Protein AF-A0A7S4MUX4-F1 (afdb_monomer_lite)

Secondary structure (DSSP, 8-state):
---HHHHHSTTTHHHHHHHHHHHHTTSTT--PPPGGGHHHHHHHHHSHHHHHHHHHHHHHHHTTSSS--S--------------S-S-S-S---HHHHS---------HHHHHHHHHHHHHHHHHTTT-HHHHHHHHHHHHHHHHHHHHHHHHHHHHTTS---

Foldseek 3Di:
DDDPVLCLDLVRVLVSQLVVLVVVVVDPPDDGDPSVCSNVVSCCPNVVVVVVVVVVVVVVVVVPPPDDDDDDDDDDDDDDDDDDDPDPPPPPPPVPVVDDPPPPDPDDLVRLVVLLVVLVVVCVVPVVPPVSNVVSVVVNVVSVVVNVVVVVVVVVVVPPPDD

Structure (mmCIF, N/CA/C/O backbone):
data_AF-A0A7S4MUX4-F1
#
_entry.id   AF-A0A7S4MUX4-F1
#
loop_
_atom_site.group_PDB
_atom_site.id
_atom_site.type_symbol
_atom_site.label_atom_id
_atom_site.label_alt_id
_atom_site.label_comp_id
_atom_site.label_asym_id
_atom_site.label_entity_id
_atom_site.label_seq_id
_atom_site.pdbx_PDB_ins_code
_atom_site.Cartn_x
_atom_site.Cartn_y
_atom_site.Cartn_z
_atom_site.occupancy
_atom_site.B_iso_or_equiv
_atom_site.auth_seq_id
_atom_site.auth_comp_id
_atom_site.auth_asym_id
_atom_site.auth_atom_id
_atom_site.pdbx_PDB_model_num
ATOM 1 N N . VAL A 1 1 ? -21.255 -6.622 5.495 1.00 69.56 1 VAL A N 1
ATOM 2 C CA . VAL A 1 1 ? -19.908 -6.172 5.917 1.00 69.56 1 VAL A CA 1
ATOM 3 C C . VAL A 1 1 ? -18.898 -6.988 5.139 1.00 69.56 1 VAL A C 1
ATOM 5 O O . VAL A 1 1 ? -19.056 -8.202 5.098 1.00 69.56 1 VAL A O 1
ATOM 8 N N . LEU A 1 2 ? -17.947 -6.337 4.470 1.00 79.12 2 LEU A N 1
ATOM 9 C CA . LEU A 1 2 ? -16.909 -6.998 3.681 1.00 79.12 2 LEU A CA 1
ATOM 10 C C . LEU A 1 2 ? -15.605 -6.916 4.471 1.00 79.12 2 LEU A C 1
ATOM 12 O O . LEU A 1 2 ? -15.182 -5.817 4.819 1.00 79.12 2 LEU A O 1
ATOM 16 N N . SER A 1 3 ? -15.032 -8.066 4.818 1.00 86.94 3 SER A N 1
ATOM 17 C CA . SER A 1 3 ? -13.772 -8.125 5.558 1.00 86.94 3 SER A CA 1
ATOM 18 C C . SER A 1 3 ? -12.619 -8.338 4.582 1.00 86.94 3 SER A C 1
ATOM 20 O O . SER A 1 3 ? -12.780 -8.992 3.546 1.00 86.94 3 SER A O 1
ATOM 22 N N . TYR A 1 4 ? -11.459 -7.770 4.899 1.00 85.06 4 TYR A N 1
ATOM 23 C CA . TYR A 1 4 ? -10.263 -7.906 4.071 1.00 85.06 4 TYR A CA 1
ATOM 24 C C . TYR A 1 4 ? -9.839 -9.378 3.951 1.00 85.06 4 TYR A C 1
ATOM 26 O O . TYR A 1 4 ? -9.508 -9.865 2.875 1.00 85.06 4 TYR A O 1
ATOM 34 N N . GLU A 1 5 ? -9.961 -10.116 5.045 1.00 88.12 5 GLU A N 1
ATOM 35 C CA . GLU A 1 5 ? -9.635 -11.533 5.173 1.00 88.12 5 GLU A CA 1
ATOM 36 C C . GLU A 1 5 ? -10.519 -12.391 4.266 1.00 88.12 5 GLU A C 1
ATOM 38 O O . GLU A 1 5 ? -10.028 -13.300 3.602 1.00 88.12 5 GLU A O 1
ATOM 43 N N . HIS A 1 6 ? -11.817 -12.080 4.181 1.00 88.38 6 HIS A N 1
ATOM 44 C CA . HIS A 1 6 ? -12.723 -12.764 3.261 1.00 88.38 6 HIS A CA 1
ATOM 45 C C . HIS A 1 6 ? -12.419 -12.454 1.795 1.00 88.38 6 HIS A C 1
ATOM 47 O O . HIS A 1 6 ? -12.633 -13.318 0.947 1.00 88.38 6 HIS A O 1
ATOM 53 N N . LEU A 1 7 ? -11.904 -11.259 1.490 1.00 88.31 7 LEU A N 1
ATOM 54 C CA . LEU A 1 7 ? -11.501 -10.897 0.132 1.00 88.31 7 LEU A CA 1
ATOM 55 C C . LEU A 1 7 ? -10.196 -11.587 -0.291 1.00 88.31 7 LEU A C 1
ATOM 57 O O . LEU A 1 7 ? -10.002 -11.812 -1.481 1.00 88.31 7 LEU A O 1
ATOM 61 N N . LEU A 1 8 ? -9.322 -11.936 0.658 1.00 86.31 8 LEU A N 1
ATOM 62 C CA . LEU A 1 8 ? -8.084 -12.682 0.405 1.00 86.31 8 LEU A CA 1
ATOM 63 C C . LEU A 1 8 ? -8.267 -14.209 0.357 1.00 86.31 8 LEU A C 1
ATOM 65 O O . LEU A 1 8 ? -7.369 -14.916 -0.096 1.00 86.31 8 LEU A O 1
ATOM 69 N N . ASP A 1 9 ? -9.392 -14.729 0.843 1.00 88.94 9 ASP A N 1
ATOM 70 C CA . ASP A 1 9 ? -9.680 -16.165 0.888 1.00 88.94 9 ASP A CA 1
ATOM 71 C C . ASP A 1 9 ? -9.928 -16.725 -0.527 1.00 88.94 9 ASP A C 1
ATOM 73 O O . ASP A 1 9 ? -10.748 -16.205 -1.277 1.00 88.94 9 ASP A O 1
ATOM 77 N N . ASP A 1 10 ? -9.256 -17.820 -0.895 1.00 86.94 10 ASP A N 1
ATOM 78 C CA . ASP A 1 10 ? -9.333 -18.397 -2.249 1.00 86.94 10 ASP A CA 1
ATOM 79 C C . ASP A 1 10 ? -10.740 -18.894 -2.639 1.00 86.94 10 ASP A C 1
ATOM 81 O O . ASP A 1 10 ? -11.058 -18.988 -3.825 1.00 86.94 10 ASP A O 1
ATOM 85 N N . LYS A 1 11 ? -11.591 -19.230 -1.661 1.00 87.38 11 LYS A N 1
ATOM 86 C CA . LYS A 1 11 ? -12.953 -19.730 -1.899 1.00 87.38 11 LYS A CA 1
ATOM 87 C C . LYS A 1 11 ? -13.987 -18.613 -1.811 1.00 87.38 11 LYS A C 1
ATOM 89 O O . LYS A 1 11 ? -14.947 -18.600 -2.578 1.00 87.38 11 LYS A O 1
ATOM 94 N N . ARG A 1 12 ? -13.815 -17.696 -0.857 1.00 90.88 12 ARG A N 1
ATOM 95 C CA . ARG A 1 12 ? -14.771 -16.620 -0.555 1.00 90.88 12 ARG A CA 1
ATOM 96 C C . ARG A 1 12 ? -14.470 -15.332 -1.311 1.00 90.88 12 ARG A C 1
ATOM 98 O O . ARG A 1 12 ? -15.408 -14.634 -1.683 1.00 90.88 12 ARG A O 1
ATOM 105 N N . GLY A 1 13 ? -13.209 -15.057 -1.620 1.00 90.75 13 GLY A N 1
ATOM 106 C CA . GLY A 1 13 ? -12.751 -13.841 -2.287 1.00 90.75 13 GLY A CA 1
ATOM 107 C C . GLY A 1 13 ? -13.461 -13.556 -3.610 1.00 90.75 13 GLY A C 1
ATOM 108 O O . GLY A 1 13 ? -14.036 -12.474 -3.743 1.00 90.75 13 GLY A O 1
ATOM 109 N N . PRO A 1 14 ? -13.546 -14.518 -4.550 1.00 92.56 14 PRO A N 1
ATOM 110 C CA . PRO A 1 14 ? -14.300 -14.335 -5.791 1.00 92.56 14 PRO A CA 1
ATOM 111 C C . PRO A 1 14 ? -15.783 -14.011 -5.564 1.00 92.56 14 PRO A C 1
ATOM 113 O O . PRO A 1 14 ? -16.368 -13.209 -6.292 1.00 92.56 14 PRO A O 1
ATOM 116 N N . VAL A 1 15 ? -16.393 -14.615 -4.540 1.00 92.06 15 VAL A N 1
ATOM 117 C CA . VAL A 1 15 ? -17.808 -14.416 -4.200 1.00 92.06 15 VAL A CA 1
ATOM 118 C C . VAL A 1 15 ? -18.030 -13.024 -3.611 1.00 92.06 15 VAL A C 1
ATOM 120 O O . VAL A 1 15 ? -18.959 -12.324 -4.017 1.00 92.06 15 VAL A O 1
ATOM 123 N N . GLU A 1 16 ? -17.167 -12.589 -2.693 1.00 92.25 16 GLU A N 1
ATOM 124 C CA . GLU A 1 16 ? -17.230 -11.245 -2.114 1.00 92.25 16 GLU A CA 1
ATOM 125 C C . GLU A 1 16 ? -16.932 -10.165 -3.164 1.00 92.25 16 GLU A C 1
ATOM 127 O O . GLU A 1 16 ? -17.641 -9.161 -3.231 1.00 92.25 16 GLU A O 1
ATOM 132 N N . ALA A 1 17 ? -15.968 -10.394 -4.060 1.00 91.38 17 ALA A N 1
ATOM 133 C CA . ALA A 1 17 ? -15.699 -9.508 -5.192 1.00 91.38 17 ALA A CA 1
ATOM 134 C C . ALA A 1 17 ? -16.912 -9.387 -6.128 1.00 91.38 17 ALA A C 1
ATOM 136 O O . ALA A 1 17 ? -17.227 -8.290 -6.593 1.00 91.38 17 ALA A O 1
ATOM 137 N N . GLY A 1 18 ? -17.643 -10.485 -6.353 1.00 90.81 18 GLY A N 1
ATOM 138 C CA . GLY A 1 18 ? -18.895 -10.480 -7.116 1.00 90.81 18 GLY A CA 1
ATOM 139 C C . GLY A 1 18 ? -19.974 -9.620 -6.463 1.00 90.81 18 GLY A C 1
ATOM 140 O O . GLY A 1 18 ? -20.646 -8.842 -7.139 1.00 90.81 18 GLY A O 1
ATOM 141 N N . ARG A 1 19 ? -20.104 -9.684 -5.134 1.00 90.00 19 ARG A N 1
ATOM 142 C CA . ARG A 1 19 ? -21.038 -8.826 -4.386 1.00 90.00 19 ARG A CA 1
ATOM 143 C C . ARG A 1 19 ? -20.679 -7.347 -4.506 1.00 90.00 19 ARG A C 1
ATOM 145 O O . ARG A 1 19 ? -21.582 -6.528 -4.656 1.00 90.00 19 ARG A O 1
ATOM 152 N N . VAL A 1 20 ? -19.387 -7.010 -4.482 1.00 89.44 20 VAL A N 1
ATOM 153 C CA . VAL A 1 20 ? -18.911 -5.632 -4.699 1.00 89.44 20 VAL A CA 1
ATOM 154 C C . VAL A 1 20 ? -19.219 -5.171 -6.116 1.00 89.44 20 VAL A C 1
ATOM 156 O O . VAL A 1 20 ? -19.796 -4.102 -6.284 1.00 89.44 20 VAL A O 1
ATOM 159 N N . ALA A 1 21 ? -18.906 -5.980 -7.130 1.00 89.12 21 ALA A N 1
ATOM 160 C CA . ALA A 1 21 ? -19.201 -5.653 -8.523 1.00 89.12 21 ALA A CA 1
ATOM 161 C C . ALA A 1 21 ? -20.706 -5.417 -8.741 1.00 89.12 21 ALA A C 1
ATOM 163 O O . ALA A 1 21 ? -21.098 -4.406 -9.321 1.00 89.12 21 ALA A O 1
ATOM 164 N N . ALA A 1 22 ? -21.557 -6.291 -8.197 1.00 88.06 22 ALA A N 1
ATOM 165 C CA . ALA A 1 22 ? -23.011 -6.161 -8.275 1.00 88.06 22 ALA A CA 1
ATOM 166 C C . ALA A 1 22 ? -23.560 -4.959 -7.489 1.00 88.06 22 ALA A C 1
ATOM 168 O O . ALA A 1 22 ? -24.599 -4.410 -7.855 1.00 88.06 22 ALA A O 1
ATOM 169 N N . PHE A 1 23 ? -22.898 -4.555 -6.403 1.00 89.56 23 PHE A N 1
ATOM 170 C CA . PHE A 1 23 ? -23.234 -3.335 -5.674 1.00 89.56 23 PHE A CA 1
ATOM 171 C C . PHE A 1 23 ? -22.869 -2.089 -6.490 1.00 89.56 23 PHE A C 1
ATOM 173 O O . PHE A 1 23 ? -23.711 -1.212 -6.667 1.00 89.56 23 PHE A O 1
ATOM 180 N N . LEU A 1 24 ? -21.654 -2.042 -7.042 1.00 87.50 24 LEU A N 1
ATOM 181 C CA . LEU A 1 24 ? -21.169 -0.929 -7.862 1.00 87.50 24 LEU A CA 1
ATOM 182 C C . LEU A 1 24 ? -21.984 -0.751 -9.146 1.00 87.50 24 LEU A C 1
ATOM 184 O O . LEU A 1 24 ? -22.247 0.379 -9.536 1.00 87.50 24 LEU A O 1
ATOM 188 N N . ALA A 1 25 ? -22.467 -1.846 -9.739 1.00 87.06 25 ALA A N 1
ATOM 189 C CA . ALA A 1 25 ? -23.343 -1.825 -10.911 1.00 87.06 25 ALA A CA 1
ATOM 190 C C . ALA A 1 25 ? -24.660 -1.057 -10.695 1.00 87.06 25 ALA A C 1
ATOM 192 O O . ALA A 1 25 ? -25.304 -0.649 -11.657 1.00 87.06 25 ALA A O 1
ATOM 193 N N . ARG A 1 26 ? -25.090 -0.885 -9.439 1.00 87.38 26 ARG A N 1
ATOM 194 C CA . ARG A 1 26 ? -26.305 -0.130 -9.097 1.00 87.38 26 ARG A CA 1
ATOM 195 C C . ARG A 1 26 ? -26.060 1.377 -9.055 1.00 87.38 26 ARG A C 1
ATOM 197 O O . ARG A 1 26 ? -27.022 2.139 -9.072 1.00 87.38 26 ARG A O 1
ATOM 204 N N . GLY A 1 27 ? -24.801 1.804 -8.958 1.00 85.19 27 GLY A N 1
ATOM 205 C CA . GLY A 1 27 ? -24.411 3.207 -9.006 1.00 85.19 27 GLY A CA 1
ATOM 206 C C . GLY A 1 27 ? -24.256 3.679 -10.450 1.00 85.19 27 GLY A C 1
ATOM 207 O O . GLY A 1 27 ? -23.607 3.022 -11.259 1.00 85.19 27 GLY A O 1
ATOM 208 N N . GLY A 1 28 ? -24.834 4.833 -10.784 1.00 81.31 28 GLY A N 1
ATOM 209 C CA . GLY A 1 28 ? -24.606 5.458 -12.086 1.00 81.31 28 GLY A CA 1
ATOM 210 C C . GLY A 1 28 ? -23.135 5.847 -12.264 1.00 81.31 28 GLY A C 1
ATOM 211 O O . GLY A 1 28 ? -22.527 6.397 -11.348 1.00 81.31 28 GLY A O 1
ATOM 212 N N . GLY A 1 29 ? -22.572 5.576 -13.444 1.00 84.31 29 GLY A N 1
ATOM 213 C CA . GLY A 1 29 ? -21.206 5.977 -13.806 1.00 84.31 29 GLY A CA 1
ATOM 214 C C . GLY A 1 29 ? -20.118 4.917 -13.604 1.00 84.31 29 GLY A C 1
ATOM 215 O O . GLY A 1 29 ? -18.955 5.210 -13.865 1.00 84.31 29 GLY A O 1
ATOM 216 N N . VAL A 1 30 ? -20.465 3.694 -13.186 1.00 82.12 30 VAL A N 1
ATOM 217 C CA . VAL A 1 30 ? -19.519 2.568 -13.128 1.00 82.12 30 VAL A CA 1
ATOM 218 C C . VAL A 1 30 ? -19.916 1.508 -14.149 1.00 82.12 30 VAL A C 1
ATOM 220 O O . VAL A 1 30 ? -20.998 0.929 -14.069 1.00 82.12 30 VAL A O 1
ATOM 223 N N . GLU A 1 31 ? -19.030 1.229 -15.104 1.00 83.12 31 GLU A N 1
ATOM 224 C CA . GLU A 1 31 ? -19.204 0.110 -16.029 1.00 83.12 31 GLU A CA 1
ATOM 225 C C . GLU A 1 31 ? -18.898 -1.200 -15.292 1.00 83.12 31 GLU A C 1
ATOM 227 O O . GLU A 1 31 ? -17.760 -1.484 -14.906 1.00 83.12 31 GLU A O 1
ATOM 232 N N . ALA A 1 32 ? -19.943 -1.979 -15.019 1.00 81.44 32 ALA A N 1
ATOM 233 C CA . ALA A 1 32 ? -19.819 -3.196 -14.236 1.00 81.44 32 ALA A CA 1
ATOM 234 C C . ALA A 1 32 ? -19.205 -4.335 -15.057 1.00 81.44 32 ALA A C 1
ATOM 236 O O . ALA A 1 32 ? -19.639 -4.645 -16.166 1.00 81.44 32 ALA A O 1
ATOM 237 N N . VAL A 1 33 ? -18.224 -5.019 -14.467 1.00 84.06 33 VAL A N 1
ATOM 238 C CA . VAL A 1 33 ? -17.658 -6.242 -15.041 1.00 84.06 33 VAL A CA 1
ATOM 239 C C . VAL A 1 33 ? -18.708 -7.362 -14.973 1.00 84.06 33 VAL A C 1
ATOM 241 O O . VAL A 1 33 ? -19.312 -7.549 -13.914 1.00 84.06 33 VAL A O 1
ATOM 244 N N . PRO A 1 34 ? -18.911 -8.155 -16.046 1.00 86.44 34 PRO A N 1
ATOM 245 C CA . PRO A 1 34 ? -19.796 -9.316 -16.003 1.00 86.44 34 PRO A CA 1
ATOM 246 C C . PRO A 1 34 ? -19.406 -10.269 -14.869 1.00 86.44 34 PRO A C 1
ATOM 248 O O . PRO A 1 34 ? -18.226 -10.597 -14.725 1.00 86.44 34 PRO A O 1
ATOM 251 N N . ASN A 1 35 ? -20.387 -10.758 -14.102 1.00 83.12 35 ASN A N 1
ATOM 252 C CA . ASN A 1 35 ? -20.147 -11.610 -12.926 1.00 83.12 35 ASN A CA 1
ATOM 253 C C . ASN A 1 35 ? -19.266 -12.835 -13.229 1.00 83.12 35 ASN A C 1
ATOM 255 O O . ASN A 1 35 ? -18.443 -13.223 -12.407 1.00 83.12 35 ASN A O 1
ATOM 259 N N . GLU A 1 36 ? -19.374 -13.396 -14.431 1.00 88.62 36 GLU A N 1
ATOM 260 C CA . GLU A 1 36 ? -18.566 -14.527 -14.907 1.00 88.62 36 GLU A CA 1
ATOM 261 C C . GLU A 1 36 ? -17.062 -14.218 -14.971 1.00 88.62 36 GLU A C 1
ATOM 263 O 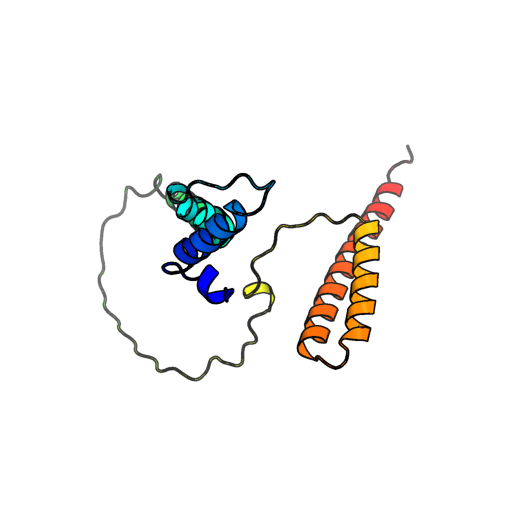O . GLU A 1 36 ? -16.225 -15.104 -14.808 1.00 88.62 36 GLU A O 1
ATOM 268 N N . ARG A 1 37 ? -16.699 -12.950 -15.197 1.00 89.50 37 ARG A N 1
ATOM 269 C CA . ARG A 1 37 ? -15.305 -12.497 -15.295 1.00 89.50 37 ARG A CA 1
ATOM 270 C C . ARG A 1 37 ? -14.731 -12.058 -13.952 1.00 89.50 37 ARG A C 1
ATOM 272 O O . ARG A 1 37 ? -13.510 -11.952 -13.833 1.00 89.50 37 ARG A O 1
ATOM 279 N N . VAL A 1 38 ? -15.574 -11.836 -12.944 1.00 90.06 38 VAL A N 1
ATOM 280 C CA . VAL A 1 38 ? -15.149 -11.355 -11.623 1.00 90.06 38 VAL A CA 1
ATOM 281 C C . VAL A 1 38 ? -14.113 -12.272 -10.960 1.00 90.06 38 VAL A C 1
ATOM 283 O O . VAL A 1 38 ? -13.112 -11.733 -10.492 1.00 90.06 38 VAL A O 1
ATOM 286 N N . PRO A 1 39 ? -14.233 -13.618 -10.977 1.00 89.12 39 PRO A N 1
ATOM 287 C CA . PRO A 1 39 ? -13.208 -14.489 -10.397 1.00 89.12 39 PRO A CA 1
ATOM 288 C C . PRO A 1 39 ? -11.824 -14.309 -11.034 1.00 89.12 39 PRO A C 1
ATOM 290 O O . PRO A 1 39 ? -10.815 -14.287 -10.336 1.00 89.12 39 PRO A O 1
ATOM 293 N N . CYS A 1 40 ? -11.775 -14.130 -12.356 1.00 87.25 40 CYS A N 1
ATOM 294 C CA . CYS A 1 40 ? -10.528 -13.934 -13.097 1.00 87.25 40 CYS A CA 1
ATOM 295 C C . CYS A 1 40 ? -9.888 -12.574 -12.785 1.00 87.25 40 CYS A C 1
ATOM 297 O O . CYS A 1 40 ? -8.678 -12.479 -12.578 1.00 87.25 40 CYS A O 1
ATOM 299 N N . VAL A 1 41 ? -10.698 -11.514 -12.726 1.00 88.12 41 VAL A N 1
ATOM 300 C CA . VAL A 1 41 ? -10.217 -10.173 -12.367 1.00 88.12 41 VAL A CA 1
ATOM 301 C C . VAL A 1 41 ? -9.742 -10.144 -10.915 1.00 88.12 41 VAL A C 1
ATOM 303 O O . VAL A 1 41 ? -8.672 -9.606 -10.638 1.00 88.12 41 VAL A O 1
ATOM 306 N N . TRP A 1 42 ? -10.490 -10.767 -10.003 1.00 91.94 42 TRP A N 1
ATOM 307 C CA . TRP A 1 42 ? -10.102 -10.906 -8.602 1.00 91.94 42 TRP A CA 1
ATOM 308 C C . TRP A 1 42 ? -8.750 -11.612 -8.462 1.00 91.94 42 TRP A C 1
ATOM 310 O O . TRP A 1 42 ? -7.860 -11.069 -7.812 1.00 91.94 42 TRP A O 1
ATOM 320 N N . ASP A 1 43 ? -8.552 -12.756 -9.126 1.00 87.44 43 ASP A N 1
ATOM 321 C CA . ASP A 1 43 ? -7.290 -13.509 -9.058 1.00 87.44 43 ASP A CA 1
ATOM 322 C C . ASP A 1 43 ? -6.114 -12.651 -9.553 1.00 87.44 43 ASP A C 1
ATOM 324 O O . ASP A 1 43 ? -5.096 -12.531 -8.875 1.00 87.44 43 ASP A O 1
ATOM 328 N N . LYS A 1 44 ? -6.282 -11.931 -10.668 1.00 86.19 44 LYS A N 1
ATOM 329 C CA . LYS A 1 44 ? -5.232 -11.048 -11.197 1.00 86.19 44 LYS A CA 1
ATOM 330 C C . LYS A 1 44 ? -4.894 -9.869 -10.293 1.00 86.19 44 LYS A C 1
ATOM 332 O O . LYS A 1 44 ? -3.724 -9.515 -10.185 1.00 86.19 44 LYS A O 1
ATOM 337 N N . VAL A 1 45 ? -5.894 -9.222 -9.699 1.00 84.69 45 VAL A N 1
ATOM 338 C CA . VAL A 1 45 ? -5.700 -7.979 -8.933 1.00 84.69 45 VAL A CA 1
ATOM 339 C C . VAL A 1 45 ? -5.268 -8.286 -7.504 1.00 84.69 45 VAL A C 1
ATOM 341 O O . VAL A 1 45 ? -4.290 -7.725 -7.016 1.00 84.69 45 VAL A O 1
ATOM 344 N N . VAL A 1 46 ? -5.963 -9.208 -6.842 1.00 85.00 46 VAL A N 1
ATOM 345 C CA . VAL A 1 46 ? -5.728 -9.543 -5.434 1.00 85.00 46 VAL A CA 1
ATOM 346 C C . VAL A 1 46 ? -4.531 -10.481 -5.286 1.00 85.00 46 VAL A C 1
ATOM 348 O O . VAL A 1 46 ? -3.768 -10.366 -4.328 1.00 85.00 46 VAL A O 1
ATOM 351 N N . ARG A 1 47 ? -4.296 -11.376 -6.256 1.00 79.31 47 ARG A N 1
ATOM 352 C CA . ARG A 1 47 ? -3.202 -12.364 -6.207 1.00 79.31 47 ARG A CA 1
ATOM 353 C C . ARG A 1 47 ? -2.070 -12.067 -7.183 1.00 79.31 47 ARG A C 1
ATOM 355 O O . ARG A 1 47 ? -1.219 -12.931 -7.406 1.00 79.31 47 ARG A O 1
ATOM 362 N N . TYR A 1 48 ? -1.962 -10.824 -7.658 1.00 75.19 48 TYR A N 1
ATOM 363 C CA . TYR A 1 48 ? -0.888 -10.360 -8.544 1.00 75.19 48 TYR A CA 1
ATOM 364 C C . TYR A 1 48 ? 0.514 -10.807 -8.082 1.00 75.19 48 TYR A C 1
ATOM 366 O O . TYR A 1 48 ? 1.304 -11.353 -8.855 1.00 75.19 48 TYR A O 1
ATOM 374 N N . GLY A 1 49 ? 0.812 -10.660 -6.784 1.00 66.44 49 GLY A N 1
ATOM 375 C CA . GLY A 1 49 ? 2.098 -11.063 -6.202 1.00 66.44 49 GLY A CA 1
ATOM 376 C C . GLY A 1 49 ? 2.311 -12.582 -6.109 1.00 66.44 49 GLY A C 1
ATOM 377 O O . GLY A 1 49 ? 3.447 -13.058 -6.127 1.00 66.44 49 GLY A O 1
ATOM 378 N N . ALA A 1 50 ? 1.245 -13.381 -6.021 1.00 66.44 50 ALA A N 1
ATOM 379 C CA . ALA A 1 50 ? 1.341 -14.840 -6.083 1.00 66.44 50 ALA A CA 1
ATOM 380 C C . ALA A 1 50 ? 1.534 -15.321 -7.530 1.00 66.44 50 ALA A C 1
ATOM 382 O O . ALA A 1 50 ? 2.338 -16.223 -7.774 1.00 66.44 50 ALA A O 1
ATOM 383 N N . GLU A 1 51 ? 0.868 -14.684 -8.495 1.00 65.75 51 GLU A N 1
ATOM 384 C CA . GLU A 1 51 ? 1.026 -14.995 -9.915 1.00 65.75 51 GLU A CA 1
ATOM 385 C C . GLU A 1 51 ? 2.433 -14.641 -10.418 1.00 65.75 51 GLU A C 1
ATOM 387 O O . GLU A 1 51 ? 3.065 -15.457 -11.089 1.00 65.75 51 GLU A O 1
ATOM 392 N N . GLN A 1 52 ? 2.990 -13.491 -10.019 1.00 65.31 52 GLN A N 1
ATOM 393 C CA . GLN A 1 52 ? 4.385 -13.152 -10.320 1.00 65.31 52 GLN A CA 1
ATOM 394 C C . GLN A 1 52 ? 5.372 -14.189 -9.770 1.00 65.31 52 GLN A C 1
ATOM 396 O O . GLN A 1 52 ? 6.298 -14.587 -10.479 1.00 65.31 52 GLN A O 1
ATOM 401 N N . ARG A 1 53 ? 5.161 -14.679 -8.541 1.00 67.94 53 ARG A N 1
ATOM 402 C CA . ARG A 1 53 ? 5.992 -15.741 -7.951 1.00 67.94 53 ARG A CA 1
ATOM 403 C C . ARG A 1 53 ? 5.886 -17.052 -8.729 1.00 67.94 53 ARG A C 1
ATOM 405 O O . ARG A 1 53 ? 6.911 -17.655 -9.029 1.00 67.94 53 ARG A O 1
ATOM 412 N N . ARG A 1 54 ? 4.675 -17.459 -9.129 1.00 70.62 54 ARG A N 1
ATOM 413 C CA . ARG A 1 54 ? 4.463 -18.648 -9.976 1.00 70.62 54 ARG A CA 1
ATOM 414 C C . ARG A 1 54 ? 5.114 -18.502 -11.349 1.00 70.62 54 ARG A C 1
ATOM 416 O O . ARG A 1 54 ? 5.737 -19.446 -11.816 1.00 70.62 54 ARG A O 1
ATOM 423 N N . ARG A 1 55 ? 5.018 -17.327 -11.979 1.00 71.44 55 ARG A N 1
ATOM 424 C CA . ARG A 1 55 ? 5.665 -17.048 -13.271 1.00 71.44 55 ARG A CA 1
ATOM 425 C C . ARG A 1 55 ? 7.187 -17.097 -13.162 1.00 71.44 55 ARG A C 1
ATOM 427 O O . ARG A 1 55 ? 7.816 -17.736 -13.997 1.00 71.44 55 ARG A O 1
ATOM 434 N N . ARG A 1 56 ? 7.777 -16.502 -12.119 1.00 69.44 56 ARG A N 1
ATOM 435 C CA . ARG A 1 56 ? 9.228 -16.582 -11.865 1.00 69.44 56 ARG A CA 1
ATOM 436 C C . ARG A 1 56 ? 9.683 -18.029 -11.629 1.00 69.44 56 ARG A C 1
ATOM 438 O O . ARG A 1 56 ? 10.606 -18.476 -12.299 1.00 69.44 56 ARG A O 1
ATOM 445 N N . ALA A 1 57 ? 8.967 -18.792 -10.800 1.00 69.69 57 ALA A N 1
ATOM 446 C CA . ALA A 1 57 ? 9.254 -20.213 -10.574 1.00 69.69 57 ALA A CA 1
ATOM 447 C C . ALA A 1 57 ? 9.079 -21.081 -11.844 1.00 69.69 57 ALA A C 1
ATOM 449 O O . ALA A 1 57 ? 9.821 -22.037 -12.074 1.00 69.69 57 ALA A O 1
ATOM 450 N N . ALA A 1 58 ? 8.119 -20.747 -12.712 1.00 69.00 58 ALA A N 1
ATOM 451 C CA . ALA A 1 58 ? 7.906 -21.433 -13.989 1.00 69.00 58 ALA A CA 1
ATOM 452 C C . ALA A 1 58 ? 9.009 -21.134 -15.025 1.00 69.00 58 ALA A C 1
ATOM 454 O O . ALA A 1 58 ? 9.327 -21.988 -15.852 1.00 69.00 58 ALA A O 1
ATOM 455 N N . ILE A 1 59 ? 9.606 -19.939 -14.987 1.00 68.75 59 ILE A N 1
ATOM 456 C CA . ILE A 1 59 ? 10.760 -19.575 -15.825 1.00 68.75 59 ILE A CA 1
ATOM 457 C C . ILE A 1 59 ? 12.013 -20.314 -15.335 1.00 68.75 59 ILE A C 1
ATOM 459 O O . ILE A 1 59 ? 12.729 -20.913 -16.135 1.00 68.75 59 ILE A O 1
ATOM 463 N N . GLU A 1 60 ? 12.224 -20.363 -14.020 1.00 64.44 60 GLU A N 1
ATOM 464 C CA . GLU A 1 60 ? 13.357 -21.056 -13.397 1.00 64.44 60 GLU A CA 1
ATOM 465 C C . GLU A 1 60 ? 13.336 -22.577 -13.645 1.00 64.44 60 GLU A C 1
ATOM 467 O O . GLU A 1 60 ? 14.370 -23.201 -13.875 1.00 64.44 60 GLU A O 1
ATOM 472 N N . THR A 1 61 ? 12.148 -23.185 -13.697 1.00 58.56 61 THR A N 1
ATOM 473 C CA . THR A 1 61 ? 11.992 -24.618 -14.008 1.00 58.56 61 THR A CA 1
ATOM 474 C C . THR A 1 61 ? 12.125 -24.950 -15.498 1.00 58.56 61 THR A C 1
ATOM 476 O O . THR A 1 61 ? 12.507 -26.074 -15.830 1.00 58.56 61 THR A O 1
ATOM 479 N N . LYS A 1 62 ? 11.866 -24.001 -16.410 1.00 55.16 62 LYS A N 1
ATOM 480 C CA . LYS A 1 62 ? 12.079 -24.194 -17.858 1.00 55.16 62 LYS A CA 1
ATOM 481 C C . LYS A 1 62 ? 13.549 -24.080 -18.272 1.00 55.16 62 LYS A C 1
ATOM 483 O O . LYS A 1 62 ? 13.945 -24.780 -19.195 1.00 55.16 62 LYS A O 1
ATOM 488 N N . GLY A 1 63 ? 14.369 -23.306 -17.556 1.00 47.12 63 GLY A N 1
ATOM 489 C CA . GLY A 1 63 ? 15.817 -23.210 -17.807 1.00 47.12 63 GLY A CA 1
ATOM 490 C C . GLY A 1 63 ? 16.632 -24.453 -17.419 1.00 47.12 63 GLY A C 1
ATOM 491 O O . GLY A 1 63 ? 17.811 -24.537 -17.739 1.00 47.12 63 GLY A O 1
ATOM 492 N N . LYS A 1 64 ? 16.025 -25.436 -16.739 1.00 48.72 64 LYS A N 1
ATOM 493 C CA . LYS A 1 64 ? 16.721 -26.625 -16.211 1.00 48.72 64 LYS A CA 1
ATOM 494 C C . LYS A 1 64 ? 16.486 -27.910 -17.019 1.00 48.72 64 LYS A C 1
ATOM 496 O O . LYS A 1 64 ? 16.875 -28.982 -16.567 1.00 48.72 64 LYS A O 1
ATOM 501 N N . LYS A 1 65 ? 15.823 -27.828 -18.182 1.00 46.56 65 LYS A N 1
ATOM 502 C CA . LYS A 1 65 ? 15.465 -28.999 -19.011 1.00 46.56 65 LYS A CA 1
ATOM 503 C C . LYS A 1 65 ? 16.337 -29.231 -20.254 1.00 46.56 65 LYS A C 1
ATOM 505 O O . LYS A 1 65 ? 16.080 -30.200 -20.953 1.00 46.56 65 LYS A O 1
ATOM 510 N N . GLU A 1 66 ? 17.382 -28.437 -20.497 1.00 47.50 66 GLU A N 1
ATOM 511 C CA . GLU A 1 66 ? 18.328 -28.676 -21.612 1.00 47.50 66 GLU A CA 1
ATOM 512 C C . GLU A 1 66 ? 19.654 -29.340 -21.205 1.00 47.50 66 GLU A C 1
ATOM 514 O O . GLU A 1 66 ? 20.534 -29.539 -22.030 1.00 47.50 66 GLU A O 1
ATOM 519 N N . THR A 1 67 ? 19.812 -29.757 -19.949 1.00 44.25 67 THR A N 1
ATOM 520 C CA . THR A 1 67 ? 20.993 -30.518 -19.505 1.00 44.25 67 THR A CA 1
ATOM 521 C C . THR A 1 67 ? 20.592 -31.483 -18.402 1.00 44.25 67 THR A C 1
ATOM 523 O O . THR A 1 67 ? 20.749 -31.189 -17.221 1.00 44.25 67 THR A O 1
ATOM 526 N N . LYS A 1 68 ? 19.991 -32.615 -18.781 1.00 43.47 68 LYS A N 1
ATOM 527 C CA . LYS A 1 68 ? 19.969 -33.855 -17.982 1.00 43.47 68 LYS A CA 1
ATOM 528 C C . LYS A 1 68 ? 19.377 -35.003 -18.797 1.00 43.47 68 LYS A C 1
ATOM 530 O O . LYS A 1 68 ? 18.359 -35.595 -18.456 1.00 43.47 68 LYS A O 1
ATOM 535 N N . GLU A 1 69 ? 20.055 -35.310 -19.890 1.00 44.50 69 GLU A N 1
ATOM 536 C CA . GLU A 1 69 ? 20.195 -36.690 -20.335 1.00 44.50 69 GLU A CA 1
ATOM 537 C C . GLU A 1 69 ? 21.627 -37.082 -19.940 1.00 44.50 69 GLU A C 1
ATOM 539 O O . GLU A 1 69 ? 22.530 -36.266 -20.099 1.00 44.50 69 GLU A O 1
ATOM 544 N N . VAL A 1 70 ? 21.816 -38.269 -19.359 1.00 48.94 70 VAL A N 1
ATOM 545 C CA . VAL A 1 70 ? 23.004 -38.714 -18.591 1.00 48.94 70 VAL A CA 1
ATOM 546 C C . VAL A 1 70 ? 22.992 -38.267 -17.119 1.00 48.94 70 VAL A C 1
ATOM 548 O O . VAL A 1 70 ? 23.606 -37.289 -16.722 1.00 48.94 70 VAL A O 1
ATOM 551 N N . GLU A 1 71 ? 22.216 -38.954 -16.282 1.00 42.34 71 GLU A N 1
ATOM 552 C CA . GLU A 1 71 ? 22.771 -40.028 -15.444 1.00 42.34 71 GLU A CA 1
ATOM 553 C C . GLU A 1 71 ? 21.663 -40.642 -14.586 1.00 42.34 71 GLU A C 1
ATOM 555 O O . GLU A 1 71 ? 20.941 -39.987 -13.831 1.00 42.34 71 GLU A O 1
ATOM 560 N N . ARG A 1 72 ? 21.514 -41.942 -14.792 1.00 42.22 72 ARG A N 1
ATOM 561 C CA . ARG A 1 72 ? 20.565 -42.853 -14.184 1.00 42.22 72 ARG A CA 1
ATOM 562 C C . ARG A 1 72 ? 21.380 -43.668 -13.187 1.00 42.22 72 ARG A C 1
ATOM 564 O O . ARG A 1 72 ? 22.283 -44.361 -13.639 1.00 42.22 72 ARG A O 1
ATOM 571 N N . ASN A 1 73 ? 21.066 -43.569 -11.894 1.00 37.88 73 ASN A N 1
ATOM 572 C CA . ASN A 1 73 ? 20.958 -44.672 -10.922 1.00 37.88 73 ASN A CA 1
ATOM 573 C C . ASN A 1 73 ? 21.224 -44.218 -9.476 1.00 37.88 73 ASN A C 1
ATOM 575 O O . ASN A 1 73 ? 22.208 -43.543 -9.212 1.00 37.88 73 ASN A O 1
ATOM 579 N N . GLU A 1 74 ? 20.333 -44.694 -8.593 1.00 40.03 74 GLU A N 1
ATOM 580 C CA . GLU A 1 74 ? 20.549 -45.057 -7.177 1.00 40.03 74 GLU A CA 1
ATOM 581 C C . GLU A 1 74 ? 20.902 -43.910 -6.196 1.00 40.03 74 GLU A C 1
ATOM 583 O O . GLU A 1 74 ? 21.746 -43.071 -6.448 1.00 40.03 74 GLU A O 1
ATOM 588 N N . ALA A 1 75 ? 20.280 -43.749 -5.027 1.00 40.16 75 ALA A N 1
ATOM 589 C CA . ALA A 1 75 ? 19.691 -44.737 -4.140 1.00 40.16 75 ALA A CA 1
ATOM 590 C C . ALA A 1 75 ? 18.569 -44.149 -3.260 1.00 40.16 75 ALA A C 1
ATOM 592 O O . ALA A 1 75 ? 18.484 -42.950 -2.992 1.00 40.16 75 ALA A O 1
ATOM 593 N N . GLN A 1 76 ? 17.725 -45.069 -2.798 1.00 39.00 76 GLN A N 1
ATOM 594 C CA . GLN A 1 76 ? 16.785 -44.952 -1.687 1.00 39.00 76 GLN A CA 1
ATOM 595 C C .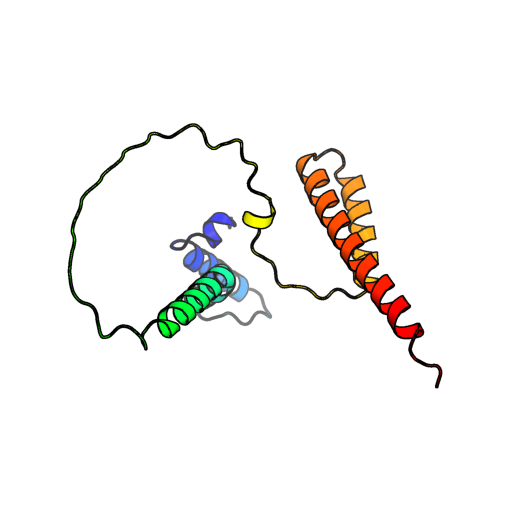 GLN A 1 76 ? 17.497 -44.629 -0.361 1.00 39.00 76 GLN A C 1
ATOM 597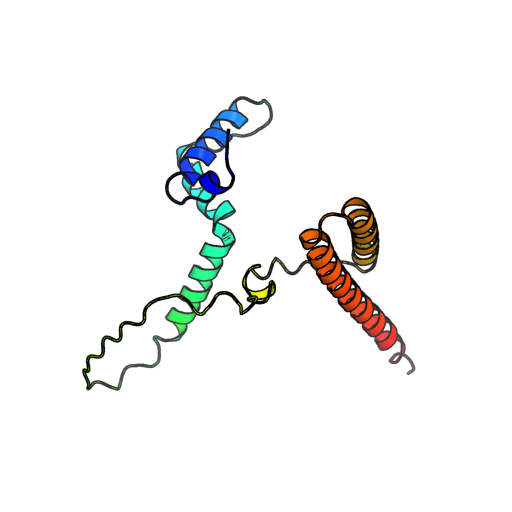 O O . GLN A 1 76 ? 18.568 -45.172 -0.115 1.00 39.00 76 GLN A O 1
ATOM 602 N N . SER A 1 77 ? 16.849 -43.854 0.518 1.00 35.88 77 SER A N 1
ATOM 603 C CA . SER A 1 77 ? 16.685 -44.115 1.971 1.00 35.88 77 SER A CA 1
ATOM 604 C C . SER A 1 77 ? 15.939 -42.913 2.583 1.00 35.88 77 SER A C 1
ATOM 606 O O . SER A 1 77 ? 16.402 -41.783 2.479 1.00 35.88 77 SER A O 1
ATOM 608 N N . ALA A 1 78 ? 14.660 -43.015 2.953 1.00 39.81 78 ALA A N 1
ATOM 609 C CA . ALA A 1 78 ? 14.168 -43.412 4.279 1.00 39.81 78 ALA A CA 1
ATOM 610 C C . ALA A 1 78 ? 14.795 -42.617 5.447 1.00 39.81 78 ALA A C 1
ATOM 612 O O . ALA A 1 78 ? 15.960 -42.792 5.785 1.00 39.81 78 ALA A O 1
ATOM 613 N N . GLY A 1 79 ? 13.982 -41.773 6.092 1.00 35.25 79 GLY A N 1
ATOM 614 C CA . GLY A 1 79 ? 14.367 -41.029 7.293 1.00 35.25 79 GLY A CA 1
ATOM 615 C C . GLY A 1 79 ? 13.294 -40.037 7.739 1.00 35.25 79 GLY A C 1
ATOM 616 O O . GLY A 1 79 ? 13.362 -38.853 7.435 1.00 35.25 79 GLY A O 1
ATOM 617 N N . THR A 1 80 ? 12.272 -40.533 8.435 1.00 42.62 80 THR A N 1
ATOM 618 C CA . THR A 1 80 ? 11.310 -39.734 9.205 1.00 42.62 80 THR A CA 1
ATOM 619 C C . THR A 1 80 ? 11.956 -39.233 10.495 1.00 42.62 80 THR A C 1
ATOM 621 O O . THR A 1 80 ? 12.283 -40.051 11.351 1.00 42.62 80 THR A O 1
ATOM 624 N N . GLU A 1 81 ? 12.039 -37.917 10.693 1.00 43.12 81 GLU A N 1
ATOM 625 C CA . GLU A 1 81 ? 12.251 -37.322 12.017 1.00 43.12 81 GLU A CA 1
ATOM 626 C C . GLU A 1 81 ? 11.079 -36.411 12.388 1.00 43.12 81 GLU A C 1
ATOM 628 O O . GLU A 1 81 ? 10.765 -35.430 11.713 1.00 43.12 81 GLU A O 1
ATOM 633 N N . LYS A 1 82 ? 10.425 -36.779 13.492 1.00 46.00 82 LYS A N 1
ATOM 634 C CA . LYS A 1 82 ? 9.480 -35.960 14.247 1.00 46.00 82 LYS A CA 1
ATOM 635 C C . LYS A 1 82 ? 10.282 -34.970 15.096 1.00 46.00 82 LYS A C 1
ATOM 637 O O . LYS A 1 82 ? 11.138 -35.407 15.861 1.00 46.00 82 LYS A O 1
ATOM 642 N N . LYS A 1 83 ? 9.963 -33.676 15.034 1.00 41.88 83 LYS A N 1
ATOM 643 C CA . LYS A 1 83 ? 10.289 -32.719 16.100 1.00 41.88 83 LYS A CA 1
ATOM 644 C C . LYS A 1 83 ? 9.066 -31.865 16.404 1.00 41.88 83 LYS A C 1
ATOM 646 O O . LYS A 1 83 ? 8.506 -31.229 15.514 1.00 41.88 83 LYS A O 1
ATOM 651 N N . ASP A 1 84 ? 8.665 -31.938 17.664 1.00 38.12 84 ASP A N 1
ATOM 652 C CA . ASP A 1 84 ? 7.587 -31.177 18.277 1.00 38.12 84 ASP A CA 1
ATOM 653 C C . ASP A 1 84 ? 7.901 -29.666 18.330 1.00 38.12 84 ASP A C 1
ATOM 655 O O . ASP A 1 84 ? 9.063 -29.262 18.210 1.00 38.12 84 ASP A O 1
ATOM 659 N N . PRO A 1 85 ? 6.857 -28.825 18.460 1.00 49.38 85 PRO A N 1
ATOM 660 C CA . PRO A 1 85 ? 6.921 -27.378 18.301 1.00 49.38 85 PRO A CA 1
ATOM 661 C C . PRO A 1 85 ? 7.377 -26.714 19.611 1.00 49.38 85 PRO A C 1
ATOM 663 O O . PRO A 1 85 ? 7.519 -27.381 20.627 1.00 49.38 85 PRO A O 1
ATOM 666 N N . VAL A 1 86 ? 7.514 -25.384 19.630 1.00 42.94 86 VAL A N 1
ATOM 667 C CA . VAL A 1 86 ? 7.827 -24.552 20.820 1.00 42.94 86 VAL A CA 1
ATOM 668 C C . VAL A 1 86 ? 9.326 -24.278 21.047 1.00 42.94 86 VAL A C 1
ATOM 670 O O . VAL A 1 86 ? 9.882 -24.569 22.099 1.00 42.94 86 VAL A O 1
ATOM 673 N N . ALA A 1 87 ? 9.989 -23.632 20.080 1.00 43.94 87 ALA A N 1
ATOM 674 C CA . ALA A 1 87 ? 11.229 -22.876 20.346 1.00 43.94 87 ALA A CA 1
ATOM 675 C C . ALA A 1 87 ? 11.531 -21.741 19.340 1.00 43.94 87 ALA A C 1
ATOM 677 O O . ALA A 1 87 ? 12.651 -21.241 19.302 1.00 43.94 87 ALA A O 1
ATOM 678 N N . GLU A 1 88 ? 10.574 -21.313 18.508 1.00 43.66 88 GLU A N 1
ATOM 679 C CA . GLU A 1 88 ? 10.878 -20.446 17.353 1.00 43.66 88 GLU A CA 1
ATOM 680 C C . GLU A 1 88 ? 10.055 -19.149 17.313 1.00 43.66 88 GLU A C 1
ATOM 682 O O . GLU A 1 88 ? 9.656 -18.682 16.253 1.00 43.66 88 GLU A O 1
ATOM 687 N N . PHE A 1 89 ? 9.779 -18.548 18.476 1.00 41.69 89 PHE A N 1
ATOM 688 C CA . PHE A 1 89 ? 8.996 -17.303 18.556 1.00 41.69 89 PHE A CA 1
ATOM 689 C C . PHE A 1 89 ? 9.815 -16.039 18.884 1.00 41.69 89 PHE A C 1
ATOM 691 O O . PHE A 1 89 ? 9.243 -14.978 19.106 1.00 41.69 89 PHE A O 1
ATOM 698 N N . THR A 1 90 ? 11.153 -16.098 18.890 1.00 43.34 90 THR A N 1
ATOM 699 C CA . THR A 1 90 ? 12.007 -14.931 19.222 1.00 43.34 90 THR A CA 1
ATOM 700 C C . THR A 1 90 ? 13.102 -14.606 18.210 1.00 43.34 90 THR A C 1
ATOM 702 O O . THR A 1 90 ? 13.955 -13.760 18.473 1.00 43.34 90 THR A O 1
ATOM 705 N N . LYS A 1 91 ? 13.045 -15.157 16.993 1.00 45.12 91 LYS A N 1
ATOM 706 C CA . LYS A 1 9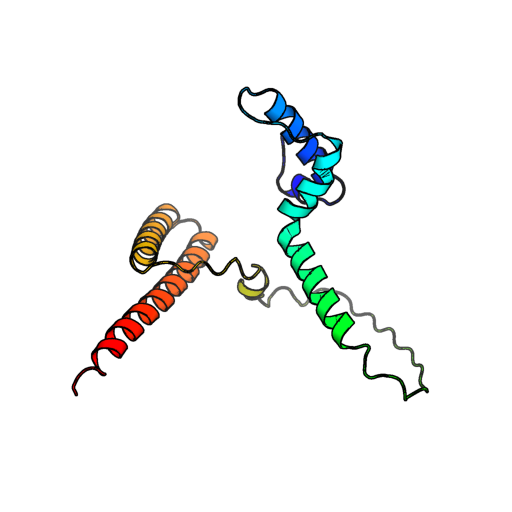1 ? 13.638 -14.458 15.848 1.00 45.12 91 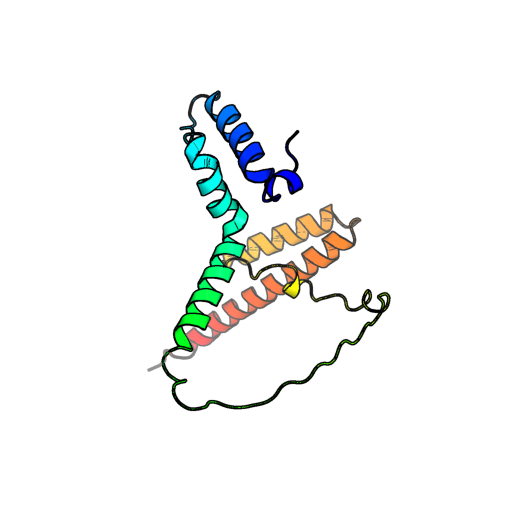LYS A CA 1
ATOM 707 C C . LYS A 1 91 ? 12.564 -13.550 15.286 1.00 45.12 91 LYS A C 1
ATOM 709 O O . LYS A 1 91 ? 11.706 -14.001 14.536 1.00 45.12 91 LYS A O 1
ATOM 714 N N . ALA A 1 92 ? 12.614 -12.278 15.676 1.00 45.12 92 ALA A N 1
ATOM 715 C CA . ALA A 1 92 ? 11.968 -11.198 14.948 1.00 45.12 92 ALA A CA 1
ATOM 716 C C . ALA A 1 92 ? 12.461 -11.273 13.500 1.00 45.12 92 ALA A C 1
ATOM 718 O O . ALA A 1 92 ? 13.521 -10.761 13.139 1.00 45.12 92 ALA A O 1
ATOM 719 N N . ARG A 1 93 ? 11.721 -12.041 12.704 1.00 44.53 93 ARG A N 1
ATOM 720 C CA . ARG A 1 93 ? 11.877 -12.174 11.272 1.00 44.53 93 ARG A CA 1
ATOM 721 C C . ARG A 1 93 ? 11.858 -10.747 10.754 1.00 44.53 93 ARG A C 1
ATOM 723 O O . ARG A 1 93 ? 10.894 -10.030 11.022 1.00 44.53 93 ARG A O 1
ATOM 730 N N . SER A 1 94 ? 12.972 -10.304 10.169 1.00 50.75 94 SER A N 1
ATOM 731 C CA . SER A 1 94 ? 13.137 -8.921 9.717 1.00 50.75 94 SER A CA 1
ATOM 732 C C . SER A 1 94 ? 11.854 -8.497 9.010 1.00 50.75 94 SER A C 1
ATOM 734 O O . SER A 1 94 ? 11.364 -9.250 8.172 1.00 50.75 94 SER A O 1
ATOM 736 N N . LEU A 1 95 ? 11.292 -7.330 9.333 1.00 51.44 95 LEU A N 1
ATOM 737 C CA . LEU A 1 95 ? 10.074 -6.834 8.673 1.00 51.44 95 LEU A CA 1
ATOM 738 C C . LEU A 1 95 ? 10.201 -6.854 7.136 1.00 51.44 95 LEU A C 1
ATOM 740 O O . LEU A 1 95 ? 9.203 -6.987 6.434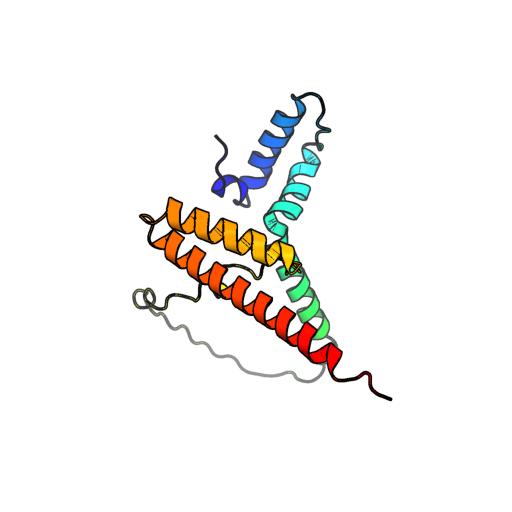 1.00 51.44 95 LEU A O 1
ATOM 744 N N . ARG A 1 96 ? 11.439 -6.840 6.622 1.00 50.19 96 ARG A N 1
ATOM 745 C CA . ARG A 1 96 ? 11.787 -7.036 5.209 1.00 50.19 96 ARG A CA 1
ATOM 746 C C . ARG A 1 96 ? 11.462 -8.417 4.627 1.00 50.19 96 ARG A C 1
ATOM 748 O O . ARG A 1 96 ? 11.295 -8.514 3.424 1.00 50.19 96 ARG A O 1
ATOM 755 N N . GLU A 1 97 ? 11.405 -9.477 5.431 1.00 50.78 97 GLU A N 1
ATOM 756 C CA . GLU A 1 97 ? 10.996 -10.818 4.981 1.00 50.78 97 GLU A CA 1
ATOM 757 C C . GLU A 1 97 ? 9.473 -10.991 4.955 1.00 50.78 97 GLU A C 1
ATOM 759 O O . GLU A 1 97 ? 8.959 -11.840 4.227 1.00 50.78 97 GLU A O 1
ATOM 764 N N . ILE A 1 98 ? 8.750 -10.221 5.771 1.00 53.47 98 ILE A N 1
ATOM 765 C CA . ILE A 1 98 ? 7.289 -10.310 5.890 1.00 53.47 98 ILE A CA 1
ATOM 766 C C . ILE A 1 98 ? 6.615 -9.399 4.859 1.00 53.47 98 ILE A C 1
ATOM 768 O O . ILE A 1 98 ? 5.573 -9.751 4.305 1.00 53.47 98 ILE A O 1
ATOM 772 N N . LEU A 1 99 ? 7.218 -8.244 4.574 1.00 47.09 99 LEU A N 1
ATOM 773 C CA . LEU A 1 99 ? 6.728 -7.324 3.560 1.00 47.09 99 LEU A CA 1
ATOM 774 C C . LEU A 1 99 ? 7.315 -7.721 2.198 1.00 47.09 99 LEU A C 1
ATOM 776 O O . LEU A 1 99 ? 8.534 -7.666 2.040 1.00 47.09 99 LEU A O 1
ATOM 780 N N . PRO A 1 100 ? 6.491 -8.128 1.209 1.00 50.69 100 PRO A N 1
ATOM 781 C CA . PRO A 1 100 ? 6.990 -8.354 -0.143 1.00 50.69 100 PRO A CA 1
ATOM 782 C C . PRO A 1 100 ? 7.714 -7.092 -0.614 1.00 50.69 100 PRO A C 1
ATOM 784 O O . PRO A 1 100 ? 7.242 -5.993 -0.321 1.00 50.69 100 PRO A O 1
ATOM 787 N N . GLU A 1 101 ? 8.840 -7.245 -1.326 1.00 52.41 101 GLU A N 1
ATOM 788 C CA . GLU A 1 101 ? 9.501 -6.122 -1.996 1.00 52.41 101 GLU A CA 1
ATOM 789 C C . GLU A 1 101 ? 8.450 -5.409 -2.845 1.00 52.41 101 GLU A C 1
ATOM 791 O O . GLU A 1 101 ? 8.011 -5.905 -3.888 1.00 52.41 101 GLU A O 1
ATOM 796 N N . GLY A 1 102 ? 7.955 -4.291 -2.315 1.00 53.75 102 GLY A N 1
ATOM 797 C CA . GLY A 1 102 ? 6.944 -3.498 -2.978 1.00 53.75 102 GLY A CA 1
ATOM 798 C C . GLY A 1 102 ? 7.494 -2.999 -4.310 1.00 53.75 102 GLY A C 1
ATOM 799 O O . GLY A 1 102 ? 8.714 -2.988 -4.507 1.00 53.75 102 GLY A O 1
ATOM 800 N N . PRO A 1 103 ? 6.620 -2.577 -5.237 1.00 52.31 103 PRO A N 1
ATOM 801 C CA . PRO A 1 103 ? 7.067 -1.865 -6.426 1.00 52.31 103 PRO A CA 1
ATOM 802 C C . PRO A 1 103 ? 8.108 -0.811 -6.028 1.00 52.31 103 PRO A C 1
ATOM 804 O O . PRO A 1 103 ? 7.873 -0.002 -5.127 1.00 52.31 103 PRO A O 1
ATOM 807 N N . SER A 1 104 ? 9.290 -0.887 -6.647 1.00 61.56 104 SER A N 1
ATOM 808 C CA . SER A 1 104 ? 10.343 0.103 -6.443 1.00 61.56 104 SER A CA 1
ATOM 809 C C . SER A 1 104 ? 9.844 1.411 -7.033 1.00 61.56 104 SER A C 1
ATOM 811 O O . SER A 1 104 ? 9.944 1.633 -8.235 1.00 61.56 104 SER A O 1
ATOM 813 N N . TYR A 1 105 ? 9.226 2.242 -6.199 1.00 66.69 105 TYR A N 1
ATOM 814 C CA . TYR A 1 105 ? 8.855 3.587 -6.593 1.00 66.69 105 TYR A CA 1
ATOM 815 C C . TYR A 1 105 ? 10.119 4.442 -6.625 1.00 66.69 105 TYR A C 1
ATOM 817 O O . TYR A 1 105 ? 10.778 4.652 -5.597 1.00 66.69 105 TYR A O 1
ATOM 825 N N . ASP A 1 106 ? 10.449 4.923 -7.819 1.00 80.94 106 ASP A N 1
ATOM 826 C CA . ASP A 1 106 ? 11.470 5.938 -8.017 1.00 80.94 106 ASP A CA 1
ATOM 827 C C . ASP A 1 106 ? 10.884 7.287 -7.599 1.00 80.94 106 ASP A C 1
ATOM 829 O O . ASP A 1 106 ? 10.208 7.971 -8.364 1.00 80.94 106 ASP A O 1
ATOM 833 N N . PHE A 1 107 ? 11.089 7.639 -6.332 1.00 85.88 107 PHE A N 1
ATOM 834 C CA . PHE A 1 107 ? 10.698 8.943 -5.812 1.00 85.88 107 PHE A CA 1
ATOM 835 C C . PHE A 1 107 ? 11.654 10.029 -6.308 1.00 85.88 107 PHE A C 1
ATOM 837 O O . PHE A 1 107 ? 12.876 9.854 -6.271 1.00 85.88 107 PHE A O 1
ATOM 844 N N . THR A 1 108 ? 11.104 11.180 -6.695 1.00 92.19 108 THR A N 1
ATOM 845 C CA . THR A 1 108 ? 11.898 12.393 -6.920 1.00 92.19 108 THR A CA 1
ATOM 846 C C . THR A 1 108 ? 12.415 12.960 -5.595 1.00 92.19 108 THR A C 1
ATOM 848 O O . THR A 1 108 ? 11.912 12.640 -4.514 1.00 92.19 108 THR A O 1
ATOM 851 N N . GLU A 1 109 ? 13.425 13.832 -5.658 1.00 91.25 109 GLU A N 1
ATOM 852 C CA . GLU A 1 109 ? 13.969 14.494 -4.466 1.00 91.25 109 GLU A CA 1
ATOM 853 C C . GLU A 1 109 ? 12.890 15.282 -3.704 1.00 91.25 109 GLU A C 1
ATOM 855 O O . GLU A 1 109 ? 12.801 15.200 -2.478 1.00 91.25 109 GLU A O 1
ATOM 860 N N . GLU A 1 110 ? 12.033 15.999 -4.433 1.00 91.62 110 GLU A N 1
ATOM 861 C CA . GLU A 1 110 ? 10.920 16.766 -3.867 1.00 91.62 110 GLU A CA 1
ATOM 862 C C . GLU A 1 110 ? 9.906 15.853 -3.176 1.00 91.62 110 GLU A C 1
ATOM 864 O O . GLU A 1 110 ? 9.544 16.096 -2.026 1.00 91.62 110 GLU A O 1
ATOM 869 N N . GLN A 1 111 ? 9.529 14.745 -3.823 1.00 92.19 111 GLN A N 1
ATOM 870 C CA . GLN A 1 111 ? 8.620 13.758 -3.241 1.00 92.19 111 GLN A CA 1
ATOM 871 C C . GLN A 1 111 ? 9.194 13.143 -1.961 1.00 92.19 111 GLN A C 1
ATOM 873 O O . GLN A 1 111 ? 8.466 12.994 -0.983 1.00 92.19 111 GLN A O 1
ATOM 878 N N . LEU A 1 112 ? 10.495 12.827 -1.924 1.00 93.06 112 LEU A N 1
ATOM 879 C CA . LEU A 1 112 ? 11.145 12.316 -0.713 1.00 93.06 112 LEU A CA 1
ATOM 880 C C . LEU A 1 112 ? 11.087 13.324 0.440 1.00 93.06 112 LEU A C 1
ATOM 882 O O . LEU A 1 112 ? 10.874 12.919 1.582 1.00 93.06 112 LEU A O 1
ATOM 886 N N . ARG A 1 113 ? 11.249 14.624 0.164 1.00 92.62 113 ARG A N 1
ATOM 887 C CA . ARG A 1 113 ? 11.123 15.676 1.187 1.00 92.62 113 ARG A CA 1
ATOM 888 C C . ARG A 1 113 ? 9.691 15.791 1.703 1.00 92.62 113 ARG A C 1
ATOM 890 O O . ARG A 1 113 ? 9.500 15.832 2.915 1.00 92.62 113 ARG A O 1
ATOM 897 N N . THR A 1 114 ? 8.697 15.774 0.813 1.00 95.44 114 THR A N 1
ATOM 898 C CA . THR A 1 114 ? 7.279 15.783 1.204 1.00 95.44 114 THR A CA 1
ATOM 899 C C . THR A 1 114 ? 6.933 14.565 2.055 1.00 95.44 114 THR A C 1
ATOM 901 O O . THR A 1 114 ? 6.350 14.711 3.125 1.00 95.44 114 THR A O 1
ATOM 904 N N . VAL A 1 115 ? 7.357 13.369 1.636 1.00 94.12 115 VAL A N 1
ATOM 905 C CA . VAL A 1 115 ? 7.136 12.128 2.391 1.00 94.12 115 VAL A CA 1
ATOM 906 C C . VAL A 1 115 ? 7.783 12.213 3.773 1.00 94.12 115 VAL A C 1
ATOM 908 O O . VAL A 1 115 ? 7.142 11.863 4.758 1.00 94.12 115 VAL A O 1
ATOM 911 N N . LEU A 1 116 ? 9.015 12.722 3.882 1.00 94.69 116 LEU A N 1
ATOM 912 C CA . LEU A 1 116 ? 9.671 12.921 5.178 1.00 94.69 116 LEU A CA 1
ATOM 913 C C . LEU A 1 116 ? 8.875 13.849 6.101 1.00 94.69 116 LEU A C 1
ATOM 915 O O . LEU A 1 116 ? 8.712 13.520 7.274 1.00 94.69 116 LEU A O 1
ATOM 919 N N . GLN A 1 117 ? 8.347 14.956 5.578 1.00 95.94 117 GLN A N 1
ATOM 920 C CA . GLN A 1 117 ? 7.513 15.871 6.353 1.00 95.94 117 GLN A CA 1
ATOM 921 C C . GLN A 1 117 ? 6.229 15.185 6.841 1.00 95.94 117 GLN A C 1
ATOM 923 O O . GLN A 1 117 ? 5.908 15.244 8.028 1.00 95.94 117 GLN A O 1
ATOM 928 N N . THR A 1 118 ? 5.530 14.461 5.962 1.00 95.38 118 THR A N 1
ATOM 929 C CA . THR A 1 118 ? 4.318 13.718 6.336 1.00 95.38 118 THR A CA 1
ATOM 930 C C . THR A 1 118 ? 4.608 12.653 7.395 1.00 95.38 118 THR A C 1
ATOM 932 O O . THR A 1 118 ? 3.825 12.480 8.325 1.00 95.38 118 THR A O 1
ATOM 935 N N . LEU A 1 119 ? 5.744 11.954 7.305 1.00 94.25 119 LEU A N 1
ATOM 936 C CA . LEU A 1 119 ? 6.138 10.963 8.311 1.00 94.25 119 LEU A CA 1
ATOM 937 C C . LEU A 1 119 ? 6.393 11.594 9.681 1.00 94.25 119 LEU A C 1
ATOM 939 O O . LEU A 1 119 ? 6.053 10.987 10.692 1.00 94.25 119 LEU A O 1
ATOM 943 N N . GLU A 1 120 ? 6.958 12.801 9.735 1.00 93.81 120 GLU A N 1
ATOM 944 C CA . GLU A 1 120 ? 7.156 13.530 10.993 1.00 93.81 120 GLU A CA 1
ATOM 945 C C . GLU A 1 120 ? 5.828 13.971 11.617 1.00 93.81 120 GLU A C 1
ATOM 947 O O . GLU A 1 120 ? 5.649 13.868 12.832 1.00 93.81 120 GLU A O 1
ATOM 952 N N . GLU A 1 121 ? 4.878 14.422 10.799 1.00 95.56 121 GLU A N 1
ATOM 953 C CA . GLU A 1 121 ? 3.526 14.761 11.250 1.00 95.56 121 GLU A CA 1
ATOM 954 C C . GLU A 1 121 ? 2.783 13.528 11.781 1.00 95.56 121 GLU A C 1
ATOM 956 O O . GLU A 1 121 ? 2.196 13.576 12.864 1.00 95.56 121 GLU A O 1
ATOM 961 N N . LEU A 1 122 ? 2.869 12.397 11.071 1.00 93.44 122 LEU A N 1
ATOM 962 C CA . LEU A 1 122 ? 2.297 11.125 11.514 1.00 93.44 122 LEU A CA 1
ATOM 963 C C . LEU A 1 122 ? 2.951 10.636 12.810 1.00 93.44 122 LEU A C 1
ATOM 965 O O . LEU A 1 122 ? 2.248 10.230 13.729 1.00 93.44 122 LEU A O 1
ATOM 969 N N . GLN A 1 123 ? 4.274 10.735 12.933 1.00 93.00 123 GLN A N 1
ATOM 970 C CA . GLN A 1 123 ? 4.981 10.327 14.147 1.00 93.00 123 GLN A CA 1
ATOM 971 C C . GLN A 1 123 ? 4.554 11.156 15.367 1.00 93.00 123 GLN A C 1
ATOM 973 O O . GLN A 1 123 ? 4.404 10.607 16.456 1.00 93.00 123 GLN A O 1
ATOM 978 N N . LYS A 1 124 ? 4.323 12.466 15.195 1.00 94.06 124 LYS A N 1
ATOM 979 C CA . LYS A 1 124 ? 3.779 13.326 16.261 1.00 94.06 124 LYS A CA 1
ATOM 980 C C . LYS A 1 124 ? 2.348 12.947 16.626 1.00 94.06 124 LYS A C 1
ATOM 982 O O . LYS A 1 124 ? 2.001 12.967 17.801 1.00 94.06 124 LYS A O 1
ATOM 987 N N . LYS A 1 125 ? 1.525 12.628 15.624 1.00 95.88 125 LYS A N 1
ATOM 988 C CA . LYS A 1 125 ? 0.110 12.289 15.811 1.00 95.88 125 LYS A CA 1
ATOM 989 C C . LYS A 1 125 ? -0.089 10.942 16.506 1.00 95.88 125 LYS A C 1
ATOM 991 O O . LYS A 1 125 ? -1.029 10.801 17.276 1.00 95.88 125 LYS A O 1
ATOM 996 N N . PHE A 1 126 ? 0.781 9.977 16.232 1.00 94.38 126 PHE A N 1
ATOM 997 C CA . PHE A 1 126 ? 0.678 8.606 16.729 1.00 94.38 126 PHE A CA 1
ATOM 998 C C . PHE A 1 126 ? 1.811 8.247 17.698 1.00 94.38 126 PHE A C 1
ATOM 1000 O O . PHE A 1 126 ? 2.275 7.111 17.726 1.00 94.38 126 PHE A O 1
ATOM 1007 N N . SER A 1 127 ? 2.275 9.210 18.498 1.00 92.00 127 SER A N 1
ATOM 1008 C CA . SER A 1 127 ? 3.378 9.013 19.450 1.00 92.00 127 SER A CA 1
ATOM 1009 C C . SER A 1 127 ? 3.082 7.963 20.530 1.00 92.00 127 SER A C 1
ATOM 1011 O O . SER A 1 127 ? 4.011 7.379 21.083 1.00 92.00 127 SER A O 1
ATOM 1013 N N . GLU A 1 128 ? 1.803 7.707 20.807 1.00 92.50 128 GLU A N 1
ATOM 1014 C CA . GLU A 1 128 ? 1.340 6.722 21.790 1.00 92.50 128 GLU A CA 1
ATOM 1015 C C . GLU A 1 128 ? 1.340 5.282 21.240 1.00 92.50 128 GLU A C 1
ATOM 1017 O O . GLU A 1 128 ? 1.402 4.318 22.004 1.00 92.50 128 GLU A O 1
ATOM 1022 N N . GLU A 1 129 ? 1.330 5.106 19.914 1.00 92.88 129 GLU A N 1
ATOM 1023 C CA . GLU A 1 129 ? 1.309 3.790 19.271 1.00 92.88 129 GLU A CA 1
ATOM 1024 C C . GLU A 1 129 ? 2.730 3.293 18.970 1.00 92.88 129 GLU A C 1
ATOM 1026 O O . GLU A 1 129 ? 3.264 3.484 17.876 1.00 92.88 129 GLU A O 1
ATOM 1031 N N . TYR A 1 130 ? 3.339 2.595 19.935 1.00 86.94 130 TYR A N 1
ATOM 1032 C CA . TYR A 1 130 ? 4.720 2.092 19.846 1.00 86.94 130 TYR A CA 1
ATOM 1033 C C . TYR A 1 130 ? 5.045 1.383 18.518 1.00 86.94 130 TYR A C 1
ATOM 1035 O O . TYR A 1 130 ? 6.044 1.696 17.869 1.00 86.94 130 TYR A O 1
ATOM 1043 N N . THR A 1 131 ? 4.189 0.456 18.076 1.00 88.00 131 THR A N 1
ATOM 1044 C CA . THR A 1 131 ? 4.403 -0.307 16.834 1.00 88.00 131 THR A CA 1
ATOM 1045 C C . THR A 1 131 ? 4.438 0.598 15.605 1.00 88.00 131 THR A C 1
ATOM 1047 O O . THR A 1 131 ? 5.273 0.407 14.717 1.00 88.00 131 THR A O 1
ATOM 1050 N N . LEU A 1 132 ? 3.558 1.601 15.555 1.00 86.44 132 LEU A N 1
ATOM 1051 C CA . LEU A 1 132 ? 3.499 2.531 14.437 1.00 86.44 132 LEU A CA 1
ATOM 1052 C C . LEU A 1 132 ? 4.714 3.458 14.436 1.00 86.44 132 LEU A C 1
ATOM 1054 O O . LEU A 1 132 ? 5.305 3.683 13.385 1.00 86.44 132 LEU A O 1
ATOM 1058 N N . VAL A 1 133 ? 5.141 3.927 15.610 1.00 87.88 133 VAL A N 1
ATOM 1059 C CA . VAL A 1 133 ? 6.343 4.757 15.760 1.00 87.88 133 VAL A CA 1
ATOM 1060 C C . VAL A 1 133 ? 7.585 4.032 15.240 1.00 87.88 133 VAL A C 1
ATOM 1062 O O . VAL A 1 133 ? 8.344 4.618 14.468 1.00 87.88 133 VAL A O 1
ATOM 1065 N N . VAL A 1 134 ? 7.769 2.755 15.591 1.00 89.38 134 VAL A N 1
ATOM 1066 C CA . VAL A 1 134 ? 8.905 1.947 15.110 1.00 89.38 134 VAL A CA 1
ATOM 1067 C C . VAL A 1 134 ? 8.878 1.804 13.585 1.00 89.38 134 VAL A C 1
ATOM 1069 O O . VAL A 1 134 ? 9.899 2.016 12.926 1.00 89.38 134 VAL A O 1
ATOM 1072 N N . ALA A 1 135 ? 7.710 1.503 13.007 1.00 86.00 135 ALA A N 1
ATOM 1073 C CA . ALA A 1 135 ? 7.555 1.370 11.559 1.00 86.00 135 ALA A CA 1
ATOM 1074 C C . ALA A 1 135 ? 7.810 2.699 10.819 1.00 86.00 135 ALA A C 1
ATOM 1076 O O . ALA A 1 135 ? 8.526 2.732 9.814 1.00 86.00 135 ALA A O 1
ATOM 1077 N N . LEU A 1 136 ? 7.269 3.807 11.335 1.00 89.62 136 LEU A N 1
ATOM 1078 C CA . LEU A 1 136 ? 7.466 5.151 10.786 1.00 89.62 136 LEU A CA 1
ATOM 1079 C C . LEU A 1 136 ? 8.936 5.578 10.855 1.00 89.62 136 LEU A C 1
ATOM 1081 O O . LEU A 1 136 ? 9.453 6.158 9.898 1.00 89.62 136 LEU A O 1
ATOM 1085 N N . GLU A 1 137 ? 9.633 5.267 11.949 1.00 91.06 137 GLU A N 1
ATOM 1086 C CA . GLU A 1 137 ? 11.054 5.579 12.099 1.00 91.06 137 GLU A CA 1
ATOM 1087 C C . GLU A 1 137 ? 11.918 4.796 11.099 1.00 91.06 137 GLU A C 1
ATOM 1089 O O . GLU A 1 137 ? 12.832 5.362 10.488 1.00 91.06 137 GLU A O 1
ATOM 1094 N N . GLU A 1 138 ? 11.625 3.510 10.884 1.00 90.75 138 GLU A N 1
ATOM 1095 C CA . GLU A 1 138 ? 12.332 2.701 9.888 1.00 90.75 138 GLU A CA 1
ATOM 1096 C C . GLU A 1 138 ? 12.124 3.255 8.471 1.00 90.75 138 GLU A C 1
ATOM 1098 O O . GLU A 1 138 ? 13.089 3.423 7.714 1.00 90.75 138 GLU A O 1
ATOM 1103 N N . TYR A 1 139 ? 10.890 3.634 8.137 1.00 91.81 139 TYR A N 1
ATOM 1104 C CA . TYR A 1 139 ? 10.566 4.211 6.836 1.00 91.81 139 TYR A CA 1
ATOM 1105 C C . TYR A 1 139 ? 11.203 5.599 6.634 1.00 91.81 139 TYR A C 1
ATOM 1107 O O . TYR A 1 139 ? 11.742 5.897 5.562 1.00 91.81 139 TYR A O 1
ATOM 1115 N N . ARG A 1 140 ? 11.258 6.427 7.687 1.00 93.19 140 ARG A N 1
ATOM 1116 C CA . ARG A 1 140 ? 11.963 7.721 7.686 1.00 93.19 140 ARG A CA 1
ATOM 1117 C C . ARG A 1 140 ? 13.460 7.544 7.428 1.00 93.19 140 ARG A C 1
ATOM 1119 O O . ARG A 1 140 ? 14.026 8.250 6.590 1.00 93.19 140 ARG A O 1
ATOM 1126 N N . LYS A 1 141 ? 14.104 6.576 8.094 1.00 93.38 141 LYS A N 1
ATOM 1127 C CA . LYS A 1 141 ? 15.518 6.231 7.855 1.00 93.38 141 LYS A CA 1
ATOM 1128 C C . LYS A 1 141 ? 15.746 5.791 6.410 1.00 93.38 141 LYS A C 1
ATOM 1130 O O . LYS A 1 141 ? 16.765 6.159 5.819 1.00 93.38 141 LYS A O 1
ATOM 1135 N N . ASP A 1 142 ? 14.819 5.038 5.818 1.00 91.38 142 ASP A N 1
ATOM 1136 C CA . ASP A 1 142 ? 14.937 4.639 4.415 1.00 91.38 142 ASP A CA 1
ATOM 1137 C C . ASP A 1 142 ? 14.881 5.837 3.461 1.00 91.38 142 ASP A C 1
ATOM 1139 O O . ASP A 1 142 ? 15.783 6.007 2.635 1.00 91.38 142 ASP A O 1
ATOM 1143 N N . CYS A 1 143 ? 13.903 6.728 3.646 1.00 91.19 143 CYS A N 1
ATOM 1144 C CA . CYS A 1 143 ? 13.770 7.953 2.857 1.00 91.19 143 CYS A CA 1
ATOM 1145 C C . CYS A 1 143 ? 15.026 8.836 2.960 1.00 91.19 143 CYS A C 1
ATOM 1147 O O . CYS A 1 143 ? 15.553 9.292 1.943 1.00 91.19 143 CYS A O 1
ATOM 1149 N N . GLN A 1 144 ? 15.588 9.001 4.163 1.00 93.56 144 GLN A N 1
ATOM 1150 C CA . GLN A 1 144 ? 16.833 9.752 4.369 1.00 93.56 144 GLN A CA 1
ATOM 1151 C C . GLN A 1 144 ? 18.036 9.126 3.651 1.00 93.56 144 GLN A C 1
ATOM 1153 O O . GLN A 1 144 ? 18.873 9.845 3.099 1.00 93.56 144 GLN A O 1
ATOM 1158 N N . ARG A 1 145 ? 18.154 7.791 3.635 1.00 92.75 145 ARG A N 1
ATOM 1159 C CA . ARG A 1 145 ? 19.224 7.109 2.885 1.00 92.75 145 ARG A CA 1
ATOM 1160 C C . ARG A 1 145 ? 19.098 7.354 1.386 1.00 92.75 145 ARG A C 1
ATOM 1162 O O . ARG A 1 145 ? 20.121 7.569 0.736 1.00 92.75 145 ARG A O 1
ATOM 1169 N N . ARG A 1 146 ? 17.877 7.329 0.844 1.00 91.00 146 ARG A N 1
ATOM 1170 C CA . ARG A 1 146 ? 17.618 7.618 -0.575 1.00 91.00 146 ARG A CA 1
ATOM 1171 C C . ARG A 1 146 ? 17.952 9.069 -0.910 1.00 91.00 146 ARG A C 1
ATOM 1173 O O . ARG A 1 146 ? 18.692 9.302 -1.859 1.00 91.00 146 ARG A O 1
ATOM 1180 N N . LEU A 1 147 ? 17.536 10.019 -0.074 1.00 91.62 147 LEU A N 1
ATOM 1181 C CA . LEU A 1 147 ? 17.837 11.440 -0.264 1.00 91.62 147 LEU A CA 1
ATOM 1182 C C . LEU A 1 147 ? 19.353 11.711 -0.283 1.00 91.62 147 LEU A C 1
ATOM 1184 O O . LEU A 1 147 ? 19.867 12.346 -1.199 1.00 91.62 147 LEU A O 1
ATOM 1188 N N . LYS A 1 148 ? 20.106 11.116 0.653 1.00 92.44 148 LYS A N 1
ATOM 1189 C CA . LYS A 1 148 ? 21.578 11.209 0.670 1.00 92.44 148 LYS A CA 1
ATOM 1190 C C . LYS A 1 148 ? 22.234 10.625 -0.585 1.00 92.44 148 LYS A C 1
ATOM 1192 O O . LYS A 1 148 ? 23.317 11.069 -0.963 1.00 92.44 148 LYS A O 1
ATOM 1197 N N . LYS A 1 149 ? 21.633 9.611 -1.223 1.00 90.50 149 LYS A N 1
ATOM 1198 C CA . LYS A 1 149 ? 22.132 9.085 -2.506 1.00 90.50 149 LYS A CA 1
ATOM 1199 C C . LYS A 1 149 ? 21.953 10.118 -3.622 1.00 90.50 149 LYS A C 1
ATOM 1201 O O . LYS A 1 149 ? 22.914 10.341 -4.351 1.00 90.50 149 LYS A O 1
ATOM 1206 N N . PHE A 1 150 ? 20.804 10.793 -3.700 1.00 88.06 150 PHE A N 1
ATOM 1207 C CA . PHE A 1 150 ? 20.572 11.873 -4.673 1.00 88.06 150 PHE A CA 1
ATOM 1208 C C . PHE A 1 150 ? 21.579 13.019 -4.523 1.00 88.06 150 PHE A C 1
ATOM 1210 O O . PHE A 1 150 ? 22.200 13.427 -5.504 1.00 88.06 150 PHE A O 1
ATOM 1217 N N . GLU A 1 151 ? 21.837 13.474 -3.294 1.00 88.19 151 GLU A N 1
ATOM 1218 C CA . GLU A 1 151 ? 22.816 14.541 -3.041 1.00 88.19 151 GLU A CA 1
ATOM 1219 C C . GLU A 1 151 ? 24.240 14.155 -3.466 1.00 88.19 151 GLU A C 1
ATOM 1221 O O . GLU A 1 151 ? 24.991 14.987 -3.981 1.00 88.19 151 GLU A O 1
ATOM 1226 N N . LYS A 1 152 ? 24.631 12.890 -3.261 1.00 87.94 152 LYS A N 1
ATOM 1227 C CA . LYS A 1 152 ? 25.939 12.379 -3.699 1.00 87.94 152 LYS A CA 1
ATOM 1228 C C . LYS A 1 152 ? 26.048 12.331 -5.219 1.00 87.94 152 LYS A C 1
ATOM 1230 O O . LYS A 1 152 ? 27.090 12.713 -5.745 1.00 87.94 152 LYS A O 1
ATOM 1235 N N . VAL A 1 153 ? 24.989 11.901 -5.907 1.00 86.00 153 VAL A N 1
ATOM 1236 C CA . VAL A 1 153 ? 24.940 11.887 -7.376 1.00 86.00 153 VAL A CA 1
ATOM 1237 C C . VAL A 1 153 ? 25.068 13.314 -7.914 1.00 86.00 153 VAL A C 1
ATOM 1239 O O . VAL A 1 153 ? 25.972 13.573 -8.699 1.00 86.00 153 VAL A O 1
ATOM 1242 N N . SER A 1 154 ? 24.282 14.264 -7.393 1.00 80.62 154 SER A N 1
ATOM 1243 C CA . SER A 1 154 ? 24.322 15.681 -7.797 1.00 80.62 154 SER A CA 1
ATOM 1244 C C . SER A 1 154 ? 25.697 16.342 -7.586 1.00 80.62 154 SER A C 1
ATOM 1246 O O . SER A 1 154 ? 26.167 17.117 -8.421 1.00 80.62 154 SER A O 1
ATOM 1248 N N . LYS A 1 155 ? 26.399 16.002 -6.494 1.00 79.62 155 LYS A N 1
ATOM 1249 C CA . LYS A 1 155 ? 27.763 16.498 -6.226 1.00 79.62 155 LYS A CA 1
ATOM 1250 C C . LYS A 1 155 ? 28.834 15.828 -7.094 1.00 79.62 155 LYS A C 1
ATOM 1252 O O . LYS A 1 155 ? 29.843 16.464 -7.389 1.00 79.62 155 LYS A O 1
ATOM 1257 N N . GLY A 1 156 ? 28.630 14.576 -7.504 1.00 72.62 156 GLY A N 1
ATOM 1258 C CA . GLY A 1 156 ? 29.550 13.841 -8.376 1.00 72.62 156 GLY A CA 1
ATOM 1259 C C . GLY A 1 156 ? 29.561 14.362 -9.814 1.00 72.62 156 GLY A C 1
ATOM 1260 O O . GLY A 1 156 ? 30.626 14.475 -10.414 1.00 72.62 156 GLY A O 1
ATOM 1261 N N . THR A 1 157 ? 28.404 14.763 -10.348 1.00 60.12 157 THR A N 1
ATOM 1262 C CA . THR A 1 157 ? 28.274 15.214 -11.747 1.00 60.12 157 THR A CA 1
ATOM 1263 C C . THR A 1 157 ? 28.969 16.552 -12.025 1.00 60.12 157 THR A C 1
ATOM 1265 O O . THR A 1 157 ? 29.365 16.816 -13.154 1.00 60.12 157 THR A O 1
ATOM 1268 N N . LYS A 1 158 ? 29.188 17.395 -11.006 1.00 60.12 158 LYS A N 1
ATOM 1269 C CA . LYS A 1 158 ? 29.850 18.704 -11.174 1.00 60.12 158 LYS A CA 1
ATOM 1270 C C . LYS A 1 158 ? 31.378 18.639 -11.287 1.00 60.12 158 LYS A C 1
ATOM 1272 O O . LYS A 1 158 ? 31.996 19.662 -11.555 1.00 60.12 158 LYS A O 1
ATOM 1277 N N . LYS A 1 159 ? 32.003 17.475 -11.078 1.00 59.84 159 LYS A N 1
ATOM 1278 C CA . LYS A 1 159 ? 33.472 17.345 -11.024 1.00 59.84 159 LYS A CA 1
ATOM 1279 C C . LYS A 1 159 ? 34.127 16.880 -12.336 1.00 59.84 159 LYS A C 1
ATOM 1281 O O . LYS A 1 159 ? 35.327 16.643 -12.333 1.00 59.84 159 LYS A O 1
ATOM 1286 N N . GLY A 1 160 ? 33.363 16.744 -13.426 1.00 55.78 160 GLY A N 1
ATOM 1287 C CA . GLY A 1 160 ? 33.829 16.177 -14.703 1.00 55.78 160 GLY A CA 1
ATOM 1288 C C . GLY A 1 160 ? 33.660 17.068 -15.939 1.00 55.78 160 GLY A C 1
ATOM 1289 O O . GLY A 1 160 ? 33.630 16.537 -17.037 1.00 55.78 160 GLY A O 1
ATOM 1290 N N . SER A 1 161 ? 33.511 18.389 -15.783 1.00 51.44 161 SER A N 1
ATOM 1291 C CA . SER A 1 161 ? 33.394 19.334 -16.908 1.00 51.44 161 SER A CA 1
ATOM 1292 C C . SER A 1 161 ? 34.380 20.494 -16.744 1.00 51.44 161 SER A C 1
ATOM 1294 O O . SER A 1 161 ? 33.996 21.637 -16.501 1.00 51.44 161 SER A O 1
ATOM 1296 N N . SER A 1 162 ? 35.667 20.180 -16.833 1.00 55.22 162 SER A N 1
ATOM 1297 C CA . SER A 1 162 ? 36.713 21.134 -17.205 1.00 55.22 162 SER A CA 1
ATOM 1298 C C . SER A 1 162 ? 37.636 20.403 -18.169 1.00 55.22 162 SER A C 1
ATOM 1300 O O . SER A 1 162 ? 38.564 19.731 -17.730 1.00 55.22 162 SER A O 1
ATOM 1302 N N . ASP A 1 163 ? 37.287 20.484 -19.449 1.00 52.28 163 ASP A N 1
ATOM 1303 C CA . ASP A 1 163 ? 38.235 20.456 -20.564 1.00 52.28 163 ASP A CA 1
ATOM 1304 C C . ASP A 1 163 ? 38.336 21.892 -21.092 1.00 52.28 163 ASP A C 1
ATOM 1306 O O . ASP A 1 163 ? 37.267 22.551 -21.170 1.00 52.28 163 ASP A O 1
#

Radius of gyration: 25.11 Å; chains: 1; bounding box: 64×66×43 Å

Sequence (163 aa):
VLSYEHLLDDKRGPVEAGRVAAFLARGGGVEAVPNERVPCVWDKVVRYGAEQRRRRAAIETKGKKETKEVERNEAQSAGTEKKDPVAEFTKARSLREILPEGPSYDFTEEQLRTVLQTLEELQKKFSEEYTLVVALEEYRKDCQRRLKKFEKVSKGTKKGSSD

pLDDT: mean 74.09, std 19.57, range [35.25, 95.94]

Organism: NCBI:txid265563